Protein AF-A0A4Q2YQL9-F1 (afdb_monomer_lite)

Radius of gyration: 15.14 Å; chains: 1; bounding box: 32×36×40 Å

Structure (mmCIF, N/CA/C/O backbone):
data_AF-A0A4Q2YQL9-F1
#
_entry.id   AF-A0A4Q2YQL9-F1
#
loop_
_atom_site.group_PDB
_atom_site.id
_atom_site.type_symbol
_atom_site.label_atom_id
_atom_site.label_alt_id
_atom_site.label_comp_id
_atom_site.label_asym_id
_atom_site.label_entity_id
_atom_site.label_seq_id
_atom_site.pdbx_PDB_ins_code
_atom_site.Cartn_x
_atom_site.Cartn_y
_atom_site.Cartn_z
_atom_site.occupancy
_atom_site.B_iso_or_equiv
_atom_site.auth_seq_id
_atom_site.auth_comp_id
_atom_site.auth_asym_id
_atom_site.auth_atom_id
_atom_site.pdbx_PDB_model_num
ATOM 1 N N . ARG A 1 1 ? -15.442 -11.101 20.545 1.00 53.84 1 ARG A N 1
ATOM 2 C CA . ARG A 1 1 ? -14.816 -9.884 21.115 1.00 53.84 1 ARG A CA 1
ATOM 3 C C . ARG A 1 1 ? -13.648 -10.327 22.011 1.00 53.84 1 ARG A C 1
ATOM 5 O O . ARG A 1 1 ? -13.821 -10.372 23.215 1.00 53.84 1 ARG A O 1
ATOM 12 N N . ASN A 1 2 ? -12.514 -10.738 21.412 1.00 62.50 2 ASN A N 1
ATOM 13 C CA . ASN A 1 2 ? -11.425 -11.498 22.073 1.00 62.50 2 ASN A CA 1
ATOM 14 C C . ASN A 1 2 ? -10.003 -10.925 21.827 1.00 62.50 2 ASN A C 1
ATOM 16 O O . ASN A 1 2 ? -9.028 -11.651 21.967 1.00 62.50 2 ASN A O 1
ATOM 20 N N . LEU A 1 3 ? -9.858 -9.647 21.458 1.00 70.81 3 LEU A N 1
ATOM 21 C CA . LEU A 1 3 ? -8.555 -9.034 21.128 1.00 70.81 3 LEU A CA 1
ATOM 22 C C . LEU A 1 3 ? -8.191 -7.863 22.059 1.00 70.81 3 LEU A C 1
ATOM 24 O O . LEU A 1 3 ? -7.611 -6.882 21.623 1.00 70.81 3 LEU A O 1
ATOM 28 N N . LEU A 1 4 ? -8.536 -7.941 23.349 1.00 75.38 4 LEU A N 1
ATOM 29 C CA . LEU A 1 4 ? -8.380 -6.815 24.294 1.00 75.38 4 LEU A CA 1
ATOM 30 C C . LEU A 1 4 ? -6.927 -6.349 24.508 1.00 75.38 4 LEU A C 1
ATOM 32 O O . LEU A 1 4 ? -6.715 -5.269 25.044 1.00 75.38 4 LEU A O 1
ATOM 36 N N . PHE A 1 5 ? -5.944 -7.159 24.117 1.00 87.19 5 PHE A N 1
ATOM 37 C CA . PHE A 1 5 ? -4.517 -6.841 24.208 1.00 87.19 5 PHE A CA 1
ATOM 38 C C . PHE A 1 5 ? -3.921 -6.351 22.880 1.00 87.19 5 PHE A C 1
ATOM 40 O O . PHE A 1 5 ? -2.748 -5.988 22.840 1.00 87.19 5 PHE A O 1
ATOM 47 N N . VAL A 1 6 ? -4.686 -6.395 21.785 1.00 90.00 6 VAL A N 1
ATOM 48 C CA . VAL A 1 6 ? -4.217 -5.933 20.478 1.00 90.00 6 VAL A CA 1
ATOM 49 C C . VAL A 1 6 ? -4.437 -4.431 20.398 1.00 90.00 6 VAL A C 1
ATOM 51 O O . VAL A 1 6 ? -5.572 -3.968 20.368 1.00 90.00 6 VAL A O 1
ATOM 54 N N . ASP A 1 7 ? -3.337 -3.687 20.354 1.00 91.62 7 ASP A N 1
ATOM 55 C CA . ASP A 1 7 ? -3.359 -2.232 20.185 1.00 91.62 7 ASP A CA 1
ATOM 56 C C . ASP A 1 7 ? -3.529 -1.830 18.713 1.00 91.62 7 ASP A C 1
ATOM 58 O O . ASP A 1 7 ? -4.227 -0.871 18.392 1.00 91.62 7 ASP A O 1
ATOM 62 N N . HIS A 1 8 ? -2.923 -2.594 17.797 1.00 95.31 8 HIS A N 1
ATOM 63 C CA . HIS A 1 8 ? -2.889 -2.259 16.378 1.00 95.31 8 HIS A CA 1
ATOM 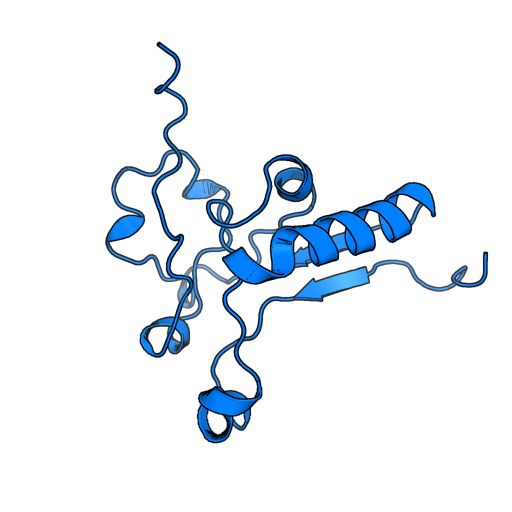64 C C . HIS A 1 8 ? -2.774 -3.495 15.486 1.00 95.31 8 HIS A C 1
ATOM 66 O O . HIS A 1 8 ? -2.044 -4.438 15.796 1.00 95.31 8 HIS A O 1
ATOM 72 N N . VAL A 1 9 ? -3.471 -3.468 14.350 1.00 96.94 9 VAL A N 1
ATOM 73 C CA . VAL A 1 9 ? -3.347 -4.460 13.279 1.00 96.94 9 VAL A CA 1
ATOM 74 C C . VAL A 1 9 ? -2.781 -3.789 12.029 1.00 96.94 9 VAL A C 1
ATOM 76 O O . VAL A 1 9 ? -3.389 -2.890 11.447 1.00 96.94 9 VAL A O 1
ATOM 79 N N . ALA A 1 10 ? -1.611 -4.250 11.592 1.00 97.31 10 ALA A N 1
ATOM 80 C CA . ALA A 1 10 ? -0.956 -3.785 10.377 1.00 97.31 10 ALA A CA 1
ATOM 81 C C . ALA A 1 10 ? -1.164 -4.788 9.236 1.00 97.31 10 ALA A C 1
ATOM 83 O O . ALA A 1 10 ? -0.686 -5.920 9.299 1.00 97.31 10 ALA A O 1
ATOM 84 N N . LEU A 1 11 ? -1.837 -4.358 8.170 1.00 97.62 11 LEU A N 1
ATOM 85 C CA . LEU A 1 11 ? -1.925 -5.093 6.910 1.00 97.62 11 LEU A CA 1
ATOM 86 C C . LEU A 1 11 ? -0.856 -4.542 5.967 1.00 97.62 11 LEU A C 1
ATOM 88 O O . LEU A 1 11 ? -0.873 -3.362 5.621 1.00 97.62 11 LEU A O 1
ATOM 92 N N . MET A 1 12 ? 0.118 -5.366 5.593 1.00 95.81 12 MET A N 1
ATOM 93 C CA . MET A 1 12 ? 1.308 -4.904 4.877 1.00 95.81 12 MET A CA 1
ATOM 94 C C . MET A 1 12 ? 1.404 -5.567 3.506 1.00 95.81 12 MET A C 1
ATOM 96 O O . MET A 1 12 ? 1.421 -6.791 3.408 1.00 95.81 12 MET A O 1
ATOM 100 N N . GLY A 1 13 ? 1.513 -4.752 2.456 1.00 93.38 13 GLY A N 1
ATOM 101 C CA . GLY A 1 13 ? 1.867 -5.228 1.121 1.00 93.38 13 GLY A CA 1
ATOM 102 C C . GLY A 1 13 ? 3.234 -5.924 1.110 1.00 93.38 13 GLY A C 1
ATOM 103 O O . GLY A 1 13 ? 4.158 -5.524 1.830 1.00 93.38 13 GLY A O 1
ATOM 104 N N . LEU A 1 14 ? 3.346 -6.973 0.291 1.00 92.75 14 LEU A N 1
ATOM 105 C CA . LEU A 1 14 ? 4.539 -7.809 0.180 1.00 92.75 14 LEU A CA 1
ATOM 106 C C . LEU A 1 14 ? 5.714 -7.030 -0.430 1.00 92.75 14 LEU A C 1
ATOM 108 O O . LEU A 1 14 ? 5.629 -6.532 -1.551 1.00 92.75 14 LEU A O 1
ATOM 112 N N . GLU A 1 15 ? 6.845 -6.996 0.273 1.00 91.06 15 GLU A N 1
ATOM 113 C CA . GLU A 1 15 ? 8.115 -6.533 -0.290 1.00 91.06 15 GLU A CA 1
ATOM 114 C C . GLU A 1 15 ? 8.813 -7.680 -1.042 1.00 91.06 15 GLU A C 1
ATOM 116 O O . GLU A 1 15 ? 9.017 -8.768 -0.500 1.00 91.06 15 GLU A O 1
ATOM 121 N N . LEU A 1 16 ? 9.226 -7.440 -2.292 1.00 90.50 16 LEU A N 1
ATOM 122 C CA . LEU A 1 16 ? 9.806 -8.462 -3.175 1.00 90.50 16 LEU A CA 1
ATOM 123 C C . LEU A 1 16 ? 11.301 -8.696 -2.922 1.00 90.50 16 LEU A C 1
ATOM 125 O O . LEU A 1 16 ? 12.144 -8.539 -3.806 1.00 90.50 16 LEU A O 1
ATOM 129 N N . THR A 1 17 ? 11.642 -9.088 -1.699 1.00 90.62 17 THR A N 1
ATOM 130 C CA . THR A 1 17 ? 13.022 -9.358 -1.276 1.00 90.62 17 THR A CA 1
ATOM 131 C C . THR A 1 17 ? 13.188 -10.770 -0.705 1.00 90.62 17 THR A C 1
ATOM 133 O O . THR A 1 17 ? 12.213 -11.471 -0.433 1.00 90.62 17 THR A O 1
ATOM 136 N N . GLY A 1 18 ? 14.434 -11.226 -0.557 1.00 91.12 18 GLY A N 1
ATOM 137 C CA . GLY A 1 18 ? 14.764 -12.531 0.027 1.00 91.12 18 GLY A CA 1
ATOM 138 C C . GLY A 1 18 ? 13.999 -13.701 -0.606 1.00 91.12 18 GLY A C 1
ATOM 139 O O . GLY A 1 18 ? 13.962 -13.852 -1.829 1.00 91.12 18 GLY A O 1
ATOM 140 N N . PHE A 1 19 ? 13.358 -14.525 0.230 1.00 91.50 19 PHE A N 1
ATOM 141 C CA . PHE A 1 19 ? 12.575 -15.683 -0.218 1.00 91.50 19 PHE A CA 1
ATOM 142 C C . PHE A 1 19 ? 11.356 -15.318 -1.065 1.00 91.50 19 PHE A C 1
ATOM 144 O O . PHE A 1 19 ? 10.947 -16.133 -1.896 1.00 91.50 19 PHE A O 1
ATOM 151 N N . ALA A 1 20 ? 10.799 -14.113 -0.896 1.00 90.62 20 ALA A N 1
ATOM 152 C CA . ALA A 1 20 ? 9.655 -13.676 -1.686 1.00 90.62 20 ALA A CA 1
ATOM 153 C C . ALA A 1 20 ? 10.028 -13.555 -3.168 1.00 90.62 20 ALA A C 1
ATOM 155 O O . ALA A 1 20 ? 9.304 -14.035 -4.036 1.00 90.62 20 ALA A O 1
ATOM 156 N N . ARG A 1 21 ? 11.220 -13.018 -3.456 1.00 90.50 21 ARG A N 1
ATOM 157 C CA . ARG A 1 21 ? 11.756 -12.938 -4.820 1.00 90.50 21 ARG A CA 1
ATOM 158 C C . ARG A 1 21 ? 11.934 -14.318 -5.458 1.00 90.50 21 ARG A C 1
ATOM 160 O O . ARG A 1 21 ? 11.623 -14.483 -6.631 1.00 90.50 21 ARG A O 1
ATOM 167 N N . ALA A 1 22 ? 12.422 -15.300 -4.702 1.00 91.44 22 ALA A N 1
ATOM 168 C CA . ALA A 1 22 ? 12.666 -16.653 -5.211 1.00 91.44 22 ALA A CA 1
ATOM 169 C C . ALA A 1 22 ? 11.378 -17.457 -5.476 1.00 91.44 22 ALA A C 1
ATOM 171 O O . ALA A 1 22 ? 11.417 -18.442 -6.205 1.00 91.44 22 ALA A O 1
ATOM 172 N N . ASN A 1 23 ? 10.248 -17.054 -4.887 1.00 94.31 23 ASN A N 1
ATOM 173 C CA . ASN A 1 23 ? 8.975 -17.778 -4.962 1.00 94.31 23 ASN A CA 1
ATOM 174 C C . ASN A 1 23 ? 7.843 -16.923 -5.544 1.00 94.31 23 ASN A C 1
ATOM 176 O O . ASN A 1 23 ? 6.674 -17.217 -5.302 1.00 94.31 23 ASN A O 1
ATOM 180 N N . LEU A 1 24 ? 8.186 -15.867 -6.288 1.00 92.12 24 LEU A N 1
ATOM 181 C CA . LEU A 1 24 ? 7.257 -14.819 -6.704 1.00 92.12 24 LEU A CA 1
ATOM 182 C C . LEU A 1 24 ? 5.988 -15.374 -7.364 1.00 92.12 24 LEU A C 1
ATOM 184 O O . LEU A 1 24 ? 4.890 -15.014 -6.958 1.00 92.12 24 LEU A O 1
ATOM 188 N N . ASP A 1 25 ? 6.129 -16.307 -8.306 1.00 92.12 25 ASP A N 1
ATOM 189 C CA . ASP A 1 25 ? 5.000 -16.871 -9.061 1.00 92.12 25 ASP A CA 1
ATOM 190 C C . ASP A 1 25 ? 3.998 -17.649 -8.200 1.00 92.12 25 ASP A C 1
ATOM 192 O O . ASP A 1 25 ? 2.868 -17.880 -8.617 1.00 92.12 25 ASP A O 1
ATOM 196 N N . ARG A 1 26 ? 4.401 -18.058 -6.992 1.00 94.75 26 ARG A N 1
ATOM 197 C CA . ARG A 1 26 ? 3.558 -18.825 -6.068 1.00 94.75 26 ARG A CA 1
ATOM 198 C C . ARG A 1 26 ? 2.842 -17.958 -5.042 1.00 94.75 26 ARG A C 1
ATOM 200 O O . ARG A 1 26 ? 1.861 -18.414 -4.467 1.00 94.75 26 ARG A O 1
ATOM 207 N N . ILE A 1 27 ? 3.378 -16.775 -4.748 1.00 93.75 27 ILE A N 1
ATOM 208 C CA . ILE A 1 27 ? 2.938 -15.953 -3.608 1.00 93.75 27 ILE A CA 1
ATOM 209 C C . ILE A 1 27 ? 2.431 -14.577 -4.025 1.00 93.75 27 ILE A C 1
ATOM 211 O O . ILE A 1 27 ? 1.802 -13.893 -3.222 1.00 93.75 27 ILE A O 1
ATOM 215 N N . TRP A 1 28 ? 2.751 -14.136 -5.240 1.00 95.00 28 TRP A N 1
ATOM 216 C CA . TRP A 1 28 ? 2.350 -12.825 -5.709 1.00 95.00 28 TRP A CA 1
ATOM 217 C C . TRP A 1 28 ? 0.917 -12.860 -6.221 1.00 95.00 28 TRP A C 1
ATOM 219 O O . TRP A 1 28 ? 0.562 -13.664 -7.080 1.00 95.00 28 TRP A O 1
ATOM 229 N N . ILE A 1 29 ? 0.130 -11.919 -5.726 1.00 95.81 29 ILE A N 1
ATOM 230 C CA . ILE A 1 29 ? -1.198 -11.581 -6.214 1.00 95.81 29 ILE A CA 1
ATOM 231 C C . ILE A 1 29 ? -1.201 -10.079 -6.483 1.00 95.81 29 ILE A C 1
ATOM 233 O O . ILE A 1 29 ? -0.600 -9.311 -5.725 1.00 95.81 29 ILE A O 1
ATOM 237 N N . ASP A 1 30 ? -1.820 -9.662 -7.586 1.00 97.19 30 ASP A N 1
ATOM 238 C CA . ASP A 1 30 ? -1.919 -8.244 -7.906 1.00 97.19 30 ASP A CA 1
ATOM 239 C C . ASP A 1 30 ? -2.756 -7.548 -6.823 1.00 97.19 30 ASP A C 1
ATOM 241 O O . ASP A 1 30 ? -3.866 -8.006 -6.544 1.00 97.19 30 ASP A O 1
ATOM 245 N N . PRO A 1 31 ? -2.283 -6.443 -6.218 1.00 96.69 31 PRO A N 1
ATOM 246 C CA . PRO A 1 31 ? -3.086 -5.665 -5.286 1.00 96.69 31 PRO A CA 1
ATOM 247 C C . PRO A 1 31 ? -4.461 -5.261 -5.803 1.00 96.69 31 PRO A C 1
ATOM 249 O O . PRO A 1 31 ? -5.391 -5.180 -5.007 1.00 96.69 31 PRO A O 1
ATOM 252 N N . ALA A 1 32 ? -4.628 -5.079 -7.111 1.00 97.88 32 ALA A N 1
ATOM 253 C CA . ALA A 1 32 ? -5.931 -4.802 -7.706 1.00 97.88 32 ALA A CA 1
ATOM 254 C C . ALA A 1 32 ? -6.934 -5.962 -7.546 1.00 97.88 32 ALA A C 1
ATOM 256 O O . ALA A 1 32 ? -8.139 -5.724 -7.540 1.00 97.88 32 ALA A O 1
ATOM 257 N N . ASP A 1 33 ? -6.450 -7.195 -7.387 1.00 98.06 33 ASP A N 1
ATOM 258 C CA . ASP A 1 33 ? -7.266 -8.409 -7.465 1.00 98.06 33 ASP A CA 1
ATOM 259 C C . ASP A 1 33 ? -7.831 -8.855 -6.110 1.00 98.06 33 ASP A C 1
ATOM 261 O O . ASP A 1 33 ? -8.711 -9.706 -6.088 1.00 98.06 33 ASP A O 1
ATOM 265 N N . TYR A 1 34 ? -7.365 -8.282 -4.992 1.00 97.44 34 TYR A N 1
ATOM 266 C CA . TYR A 1 34 ? -7.839 -8.621 -3.638 1.00 97.44 34 TYR A CA 1
ATOM 267 C C . TYR A 1 34 ? -8.497 -7.447 -2.891 1.00 97.44 34 TYR A C 1
ATOM 269 O O . TYR A 1 34 ? -8.605 -7.448 -1.662 1.00 97.44 34 TYR A O 1
ATOM 277 N N . GLN A 1 35 ? -8.906 -6.391 -3.605 1.00 98.12 35 GLN A N 1
ATOM 278 C CA . GLN A 1 35 ? -9.459 -5.190 -2.967 1.00 98.12 35 GLN A CA 1
ATOM 279 C C . GLN A 1 35 ? -10.738 -5.479 -2.170 1.00 98.12 35 GLN A C 1
ATOM 281 O O . GLN A 1 35 ? -10.901 -4.923 -1.085 1.00 98.12 35 GLN A O 1
ATOM 286 N N . SER A 1 36 ? -11.610 -6.371 -2.648 1.00 98.25 36 SER A N 1
ATOM 287 C CA . SER A 1 36 ? -12.825 -6.787 -1.930 1.00 98.25 36 SER A CA 1
ATOM 288 C C . SER A 1 36 ? -12.517 -7.396 -0.564 1.00 98.25 36 SER A C 1
ATOM 290 O O . SER A 1 36 ? -13.107 -7.009 0.443 1.00 98.25 36 SER A O 1
ATOM 292 N N . GLU A 1 37 ? -11.552 -8.304 -0.522 1.00 98.62 37 GLU A N 1
ATOM 293 C CA . GLU A 1 37 ? -11.106 -9.020 0.665 1.00 98.62 37 GLU A CA 1
ATOM 294 C C . GLU A 1 37 ?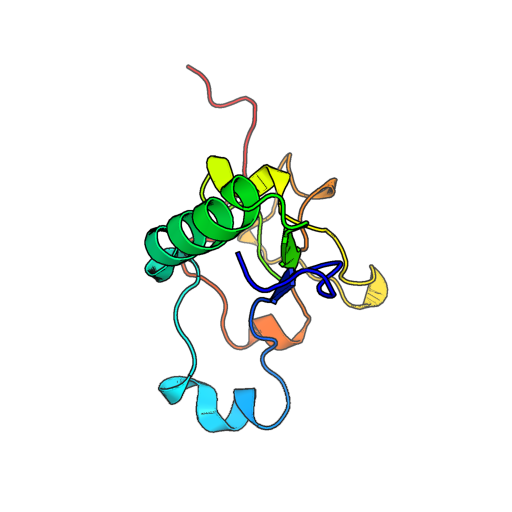 -10.440 -8.056 1.646 1.00 98.62 37 GLU A C 1
ATOM 296 O O . GLU A 1 37 ? -10.649 -8.139 2.857 1.00 98.62 37 GLU A O 1
ATOM 301 N N . LEU A 1 38 ? -9.664 -7.099 1.130 1.00 98.50 38 LEU A N 1
ATOM 302 C CA . LEU A 1 38 ? -9.037 -6.072 1.951 1.00 98.50 38 LEU A CA 1
ATOM 303 C C . LEU A 1 38 ? -10.074 -5.116 2.559 1.00 98.50 38 LEU A C 1
ATOM 305 O O . LEU A 1 38 ? -9.979 -4.809 3.748 1.00 98.50 38 LEU A O 1
ATOM 309 N N . VAL A 1 39 ? -11.080 -4.688 1.785 1.00 98.75 39 VAL A N 1
ATOM 310 C CA . VAL A 1 39 ? -12.228 -3.899 2.275 1.00 98.75 39 VAL A CA 1
ATOM 311 C C . VAL A 1 39 ? -12.969 -4.650 3.375 1.00 98.75 39 VAL A C 1
ATOM 313 O O . VAL A 1 39 ? -13.251 -4.077 4.430 1.00 98.75 39 VAL A O 1
ATOM 316 N N . GLU A 1 40 ? -13.259 -5.932 3.164 1.00 98.69 40 GLU A N 1
ATOM 317 C CA . GLU A 1 40 ? -13.944 -6.757 4.153 1.00 98.69 40 GLU A CA 1
ATOM 318 C C . GLU A 1 40 ? -13.126 -6.878 5.446 1.00 98.69 40 GLU A C 1
ATOM 320 O O . GLU A 1 40 ? -13.642 -6.583 6.528 1.00 98.69 40 GLU A O 1
ATOM 325 N N . ALA A 1 41 ? -11.846 -7.243 5.342 1.00 98.25 41 ALA A N 1
ATOM 326 C CA . ALA A 1 41 ? -10.963 -7.430 6.489 1.00 98.25 41 ALA A CA 1
ATOM 327 C C . ALA A 1 41 ? -10.794 -6.142 7.306 1.00 98.25 41 ALA A C 1
ATOM 329 O O . ALA A 1 41 ? -10.963 -6.151 8.529 1.00 98.25 41 ALA A O 1
ATOM 330 N N . VAL A 1 42 ? -10.511 -5.021 6.636 1.00 98.38 42 VAL A N 1
ATOM 331 C CA . VAL A 1 42 ? -10.392 -3.707 7.283 1.00 98.38 42 VAL A CA 1
ATOM 332 C C . VAL A 1 42 ? -11.715 -3.313 7.926 1.00 98.38 42 VAL A C 1
ATOM 334 O O . VAL A 1 42 ? -11.723 -2.913 9.085 1.00 98.38 42 VAL A O 1
ATOM 337 N N . GLY A 1 43 ? -12.841 -3.505 7.236 1.00 98.12 43 GLY A N 1
ATOM 338 C CA . GLY A 1 43 ? -14.162 -3.199 7.776 1.00 98.12 43 GLY A CA 1
ATOM 339 C C . GLY A 1 43 ? -14.527 -4.035 9.006 1.00 98.12 43 GLY A C 1
ATOM 340 O O . GLY A 1 43 ? -15.165 -3.524 9.924 1.00 98.12 43 GLY A O 1
ATOM 341 N N . ILE A 1 44 ? -14.131 -5.311 9.060 1.00 96.94 44 ILE A N 1
ATOM 342 C CA . ILE A 1 44 ? -14.320 -6.159 10.248 1.00 96.94 44 ILE A CA 1
ATOM 343 C C . ILE A 1 44 ? -13.525 -5.605 11.434 1.00 96.94 44 ILE A C 1
ATOM 345 O O . ILE A 1 44 ? -14.072 -5.491 12.532 1.00 96.94 44 ILE A O 1
ATOM 349 N N . LEU A 1 45 ? -12.254 -5.262 11.218 1.00 96.00 45 LEU A N 1
ATOM 350 C CA . LEU A 1 45 ? -11.364 -4.750 12.262 1.00 96.00 45 LEU A CA 1
ATOM 351 C C . LEU A 1 45 ? -11.819 -3.377 12.771 1.00 96.00 45 LEU A C 1
ATOM 353 O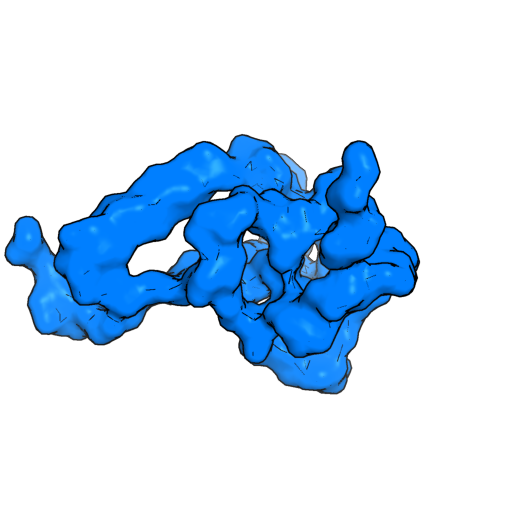 O . LEU A 1 45 ? -11.937 -3.182 13.981 1.00 96.00 45 LEU A O 1
ATOM 357 N N . ASP A 1 46 ? -12.153 -2.470 11.857 1.00 96.19 46 ASP A N 1
ATOM 358 C CA . ASP A 1 46 ? -12.621 -1.118 12.162 1.00 96.19 46 ASP A CA 1
ATOM 359 C C . ASP A 1 46 ? -13.939 -1.141 12.956 1.00 96.19 46 ASP A C 1
ATOM 361 O O . ASP A 1 46 ? -14.032 -0.563 14.040 1.00 96.19 46 ASP A O 1
ATOM 365 N N . ARG A 1 47 ? -14.934 -1.933 12.520 1.00 95.31 47 ARG A N 1
ATOM 366 C CA . ARG A 1 47 ? -16.198 -2.111 13.267 1.00 95.31 47 ARG A CA 1
ATOM 367 C C . ARG A 1 47 ? -16.008 -2.773 14.630 1.00 95.31 47 ARG A C 1
ATOM 369 O O . ARG A 1 47 ? -16.840 -2.595 15.519 1.00 95.31 47 ARG A O 1
ATOM 376 N N . ALA A 1 48 ? -14.943 -3.551 14.805 1.00 92.75 48 ALA A N 1
ATOM 377 C CA . ALA A 1 48 ? -14.575 -4.124 16.095 1.00 92.75 48 ALA A CA 1
ATOM 378 C C . ALA A 1 48 ? -13.841 -3.124 17.013 1.00 92.75 48 ALA A C 1
ATOM 380 O O . ALA A 1 48 ? -13.498 -3.491 18.140 1.00 92.75 48 ALA A O 1
ATOM 381 N N . GLY A 1 49 ? -13.617 -1.886 16.558 1.00 92.19 49 GLY A N 1
ATOM 382 C CA . GLY A 1 49 ? -12.898 -0.842 17.284 1.00 92.19 49 GLY A CA 1
ATOM 383 C C . GLY A 1 49 ? -11.384 -1.051 17.319 1.00 92.19 49 GLY A C 1
ATOM 384 O O . GLY A 1 49 ? -10.727 -0.508 18.204 1.00 92.19 49 GLY A O 1
ATOM 385 N N . MET A 1 50 ? -10.827 -1.867 16.417 1.00 93.94 50 MET A N 1
ATOM 386 C CA . MET A 1 50 ? -9.381 -2.068 16.315 1.00 93.94 50 MET A CA 1
ATOM 387 C C . MET A 1 50 ? -8.747 -0.953 15.495 1.00 93.94 50 MET A C 1
ATOM 389 O O . MET A 1 50 ? -9.223 -0.616 14.413 1.00 93.94 50 MET A O 1
ATOM 393 N N . ASN A 1 51 ? -7.618 -0.432 15.968 1.00 95.00 51 ASN A N 1
ATOM 394 C CA . ASN A 1 51 ? -6.776 0.419 15.143 1.00 95.00 51 ASN A CA 1
ATOM 395 C C . ASN A 1 51 ? -6.186 -0.449 14.022 1.00 95.00 51 ASN A C 1
ATOM 397 O O . ASN A 1 51 ? -5.456 -1.406 14.290 1.00 95.00 51 ASN A O 1
ATOM 401 N N . VAL A 1 52 ? -6.508 -0.136 12.771 1.00 97.62 52 VAL A N 1
ATOM 402 C CA . VAL A 1 52 ? -6.029 -0.867 11.596 1.00 97.62 52 VAL A CA 1
ATOM 403 C C . VAL A 1 52 ? -5.324 0.093 10.645 1.00 97.62 52 VAL A C 1
ATOM 405 O O . VAL A 1 52 ? -5.778 1.211 10.415 1.00 97.62 52 VAL A O 1
ATOM 408 N N . SER A 1 53 ? -4.182 -0.331 10.107 1.00 98.19 53 SER A N 1
ATOM 409 C CA . SER A 1 53 ? -3.430 0.436 9.110 1.00 98.19 53 SER A CA 1
ATOM 410 C C . SER A 1 53 ? -3.004 -0.450 7.950 1.00 98.19 53 SER A C 1
ATOM 412 O O . SER A 1 53 ? -2.655 -1.616 8.140 1.00 98.19 53 SER A O 1
ATOM 414 N N . ILE A 1 54 ? -2.949 0.146 6.764 1.00 98.25 54 ILE A N 1
ATOM 415 C CA . ILE A 1 54 ? -2.438 -0.466 5.542 1.00 98.25 54 ILE A CA 1
ATOM 416 C C . ILE A 1 54 ? -1.077 0.150 5.224 1.00 98.25 54 ILE A C 1
ATOM 418 O O . ILE A 1 54 ? -0.951 1.367 5.072 1.00 98.25 54 ILE A O 1
ATOM 422 N N . TYR A 1 55 ? -0.061 -0.692 5.093 1.00 96.62 55 TYR A N 1
ATOM 423 C CA . TYR A 1 55 ? 1.300 -0.297 4.743 1.00 96.62 55 TYR A CA 1
ATOM 424 C C . TYR A 1 55 ? 1.709 -0.883 3.395 1.00 96.62 55 TYR A C 1
ATOM 426 O O . TYR A 1 55 ? 1.118 -1.848 2.903 1.00 96.62 55 TYR A O 1
ATOM 434 N N . ASN A 1 56 ? 2.761 -0.310 2.810 1.00 94.12 56 ASN A N 1
ATOM 435 C CA . ASN A 1 56 ? 3.408 -0.812 1.593 1.00 94.12 56 ASN A CA 1
ATOM 436 C C . ASN A 1 56 ? 2.457 -0.964 0.391 1.00 94.12 56 ASN A C 1
ATOM 438 O O . ASN A 1 56 ? 2.666 -1.820 -0.463 1.00 94.12 56 ASN A O 1
ATOM 442 N N . SER A 1 57 ? 1.396 -0.157 0.341 1.00 95.25 57 SER A N 1
ATOM 443 C CA . SER A 1 57 ? 0.388 -0.185 -0.721 1.00 95.25 57 SER A CA 1
ATOM 444 C C . SER A 1 57 ? 0.290 1.179 -1.394 1.00 95.25 57 SER A C 1
ATOM 446 O O . SER A 1 57 ? 0.408 2.220 -0.740 1.00 95.25 57 SER A O 1
ATOM 448 N N . GLN A 1 58 ? 0.060 1.182 -2.704 1.00 96.31 58 GLN A N 1
ATOM 449 C CA . GLN A 1 58 ? -0.100 2.412 -3.472 1.00 96.31 58 GLN A CA 1
ATOM 450 C C . GLN A 1 58 ? -1.547 2.901 -3.409 1.00 96.31 58 GLN A C 1
ATOM 452 O O . GLN A 1 58 ? -2.484 2.146 -3.661 1.00 96.31 58 GLN A O 1
ATOM 457 N N . LEU A 1 59 ? -1.735 4.193 -3.123 1.00 96.75 59 LEU A N 1
ATOM 458 C CA . LEU A 1 59 ? -3.067 4.792 -2.955 1.00 96.75 59 LEU A CA 1
ATOM 459 C C . LEU A 1 59 ? -3.974 4.650 -4.185 1.00 96.75 59 LEU A C 1
ATOM 461 O O . LEU A 1 59 ? -5.194 4.633 -4.040 1.00 96.75 59 LEU A O 1
ATOM 465 N N . CYS A 1 60 ? -3.391 4.590 -5.384 1.00 97.00 60 CYS A N 1
ATOM 466 C CA . CYS A 1 60 ? -4.128 4.451 -6.637 1.00 97.00 60 CYS A CA 1
ATOM 467 C C . CYS A 1 60 ? -4.706 3.053 -6.865 1.00 97.00 60 CYS A C 1
ATOM 469 O O . CYS A 1 60 ? -5.675 2.937 -7.609 1.00 97.00 60 CYS A O 1
ATOM 471 N N . VAL A 1 61 ? -4.161 2.030 -6.201 1.00 97.00 61 VAL A N 1
ATOM 472 C CA . VAL A 1 61 ? -4.677 0.655 -6.276 1.00 97.00 61 VAL A CA 1
ATOM 473 C C . VAL A 1 61 ? -5.707 0.383 -5.188 1.00 97.00 61 VAL A C 1
ATOM 475 O O . VAL A 1 61 ? -6.597 -0.439 -5.373 1.00 97.00 61 VAL A O 1
ATOM 478 N N . LEU A 1 62 ? -5.599 1.090 -4.060 1.00 97.69 62 LEU A N 1
ATOM 479 C CA . LEU A 1 62 ? -6.546 0.954 -2.965 1.00 97.69 62 LEU A CA 1
ATOM 480 C C . LEU A 1 62 ? -7.931 1.480 -3.349 1.00 97.69 62 LEU A C 1
ATOM 482 O O . LEU A 1 62 ? -8.069 2.607 -3.854 1.00 97.69 62 LEU A O 1
ATOM 486 N N . ASP A 1 63 ? -8.952 0.696 -2.999 1.00 97.62 63 ASP A N 1
ATOM 487 C CA . ASP A 1 63 ? -10.336 1.155 -2.968 1.00 97.62 63 ASP A CA 1
ATOM 488 C C . ASP A 1 63 ? -10.430 2.483 -2.199 1.00 97.62 63 ASP A C 1
ATOM 490 O O . ASP A 1 63 ? -9.716 2.722 -1.217 1.00 97.62 63 ASP A O 1
ATOM 494 N N . ARG A 1 64 ? -11.305 3.387 -2.650 1.00 96.38 64 ARG A N 1
ATOM 495 C CA . ARG A 1 64 ? -11.421 4.727 -2.054 1.00 96.38 64 ARG A CA 1
ATOM 496 C C . ARG A 1 64 ? -11.742 4.660 -0.560 1.00 96.38 64 ARG A C 1
ATOM 498 O O . ARG A 1 64 ? -11.234 5.499 0.182 1.00 96.38 64 ARG A O 1
ATOM 505 N N . SER A 1 65 ? -12.518 3.664 -0.131 1.00 97.69 65 SER A N 1
ATOM 506 C CA . SER A 1 65 ? -12.870 3.436 1.274 1.00 97.69 65 SER A CA 1
ATOM 507 C C . SER A 1 65 ? -11.677 3.018 2.140 1.00 97.69 65 SER A C 1
ATOM 509 O O . SER A 1 65 ? -11.684 3.265 3.342 1.00 97.69 65 SER A O 1
ATOM 511 N N . LEU A 1 66 ? -10.620 2.457 1.539 1.00 98.12 66 LEU A N 1
ATOM 512 C CA . LEU A 1 66 ? -9.422 1.989 2.238 1.00 98.12 66 LEU A CA 1
ATOM 513 C C . LEU A 1 66 ? -8.357 3.073 2.432 1.00 98.12 66 LEU A C 1
ATOM 515 O O . LEU A 1 66 ? -7.489 2.952 3.296 1.00 98.12 66 LEU A O 1
ATOM 519 N N . ARG A 1 67 ? -8.402 4.150 1.642 1.00 96.56 67 ARG A N 1
ATOM 520 C CA . ARG A 1 67 ? -7.392 5.223 1.669 1.00 96.56 67 ARG A CA 1
ATOM 521 C C . ARG A 1 67 ? -7.186 5.871 3.046 1.00 96.56 67 ARG A C 1
ATOM 523 O O . ARG A 1 67 ? -6.030 6.150 3.355 1.00 96.56 67 ARG A O 1
ATOM 530 N N . PRO A 1 68 ? -8.214 6.078 3.897 1.00 96.94 68 PRO A N 1
ATOM 531 C CA . PRO A 1 68 ? -8.017 6.600 5.253 1.00 96.94 68 PRO A CA 1
ATOM 532 C C . PRO A 1 68 ? -7.134 5.716 6.148 1.00 96.94 68 PRO A C 1
ATOM 534 O O . PRO A 1 68 ? -6.514 6.216 7.084 1.00 96.94 68 PRO A O 1
ATOM 537 N N . PHE A 1 69 ? -7.046 4.416 5.851 1.00 97.94 69 PHE A N 1
ATOM 538 C CA . PHE A 1 69 ? -6.237 3.456 6.603 1.00 97.94 69 PHE A CA 1
ATOM 539 C C . PHE A 1 69 ? -4.794 3.365 6.084 1.00 97.94 69 PHE A C 1
ATOM 541 O O . PHE A 1 69 ? -3.937 2.772 6.739 1.00 97.94 69 PHE A O 1
ATOM 548 N N . ALA A 1 70 ? -4.496 3.944 4.918 1.00 97.25 70 ALA A N 1
ATOM 549 C CA . ALA A 1 70 ? -3.179 3.871 4.302 1.00 97.25 70 ALA A CA 1
ATOM 550 C C . ALA A 1 70 ? -2.146 4.740 5.034 1.00 97.25 70 ALA A C 1
ATOM 552 O O . ALA A 1 70 ? -2.408 5.878 5.429 1.00 97.25 70 ALA A O 1
ATOM 553 N N . ARG A 1 71 ? -0.928 4.213 5.182 1.00 96.06 71 ARG A N 1
ATOM 554 C CA . ARG A 1 71 ? 0.191 4.896 5.835 1.00 96.06 71 ARG A CA 1
ATOM 555 C C . ARG A 1 71 ? 1.373 5.037 4.885 1.00 96.06 71 ARG A C 1
ATOM 557 O O . ARG A 1 71 ? 1.902 4.049 4.376 1.00 96.06 71 ARG A O 1
ATOM 564 N N . ARG A 1 72 ? 1.852 6.272 4.714 1.00 92.94 72 ARG A N 1
ATOM 565 C CA . ARG A 1 72 ? 3.148 6.550 4.085 1.00 92.94 72 ARG A CA 1
ATOM 566 C C . ARG A 1 72 ? 4.261 6.315 5.107 1.00 92.94 72 ARG A C 1
ATOM 568 O O . ARG A 1 72 ? 4.578 7.198 5.895 1.00 92.94 72 ARG A O 1
ATOM 575 N N . SER A 1 73 ? 4.818 5.107 5.111 1.00 87.00 73 SER A N 1
ATOM 576 C CA . SER A 1 73 ? 5.838 4.675 6.081 1.00 87.00 73 SER A CA 1
ATOM 577 C C . SER A 1 73 ? 7.177 4.278 5.458 1.00 87.00 73 SER A C 1
ATOM 579 O O . SER A 1 73 ? 8.121 3.985 6.190 1.00 87.00 73 SER A O 1
ATOM 581 N N . ILE A 1 74 ? 7.273 4.219 4.126 1.00 83.31 74 ILE A N 1
ATOM 582 C CA . ILE A 1 74 ? 8.536 3.914 3.451 1.00 83.31 74 ILE A CA 1
ATOM 583 C C . ILE A 1 74 ? 9.420 5.157 3.542 1.00 83.31 74 ILE A C 1
ATOM 585 O O . ILE A 1 74 ? 9.037 6.234 3.083 1.00 83.31 74 ILE A O 1
ATOM 589 N N . SER A 1 75 ? 10.595 4.998 4.152 1.00 80.56 75 SER A N 1
ATOM 590 C CA . SER A 1 75 ? 11.587 6.066 4.294 1.00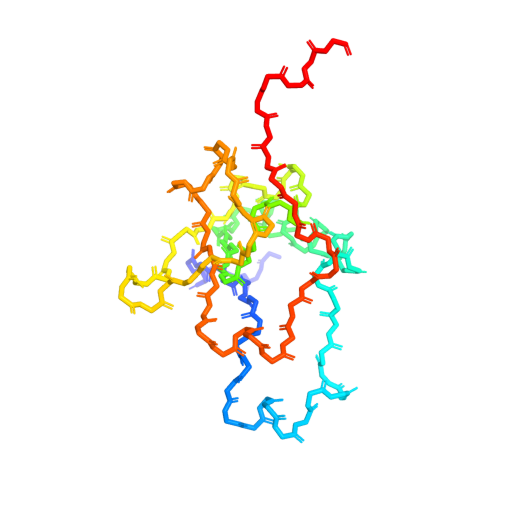 80.56 75 SER A CA 1
ATOM 591 C C . SER A 1 75 ? 11.945 6.660 2.936 1.00 80.56 75 SER A C 1
ATOM 593 O O . SER A 1 75 ? 12.179 5.899 1.999 1.00 80.56 75 SER A O 1
ATOM 595 N N . ASP A 1 76 ? 12.079 7.985 2.853 1.00 77.00 76 ASP A N 1
ATOM 596 C CA . ASP A 1 76 ? 12.263 8.699 1.581 1.00 77.00 76 ASP A CA 1
ATOM 597 C C . ASP A 1 76 ? 13.440 8.165 0.746 1.00 77.00 76 ASP A C 1
ATOM 599 O O . ASP A 1 76 ? 13.327 8.043 -0.467 1.00 77.00 76 ASP A O 1
ATOM 603 N N . TRP A 1 77 ? 14.535 7.737 1.383 1.00 72.50 77 TRP A N 1
ATOM 604 C CA . TRP A 1 77 ? 15.701 7.176 0.687 1.00 72.50 77 TRP A CA 1
ATOM 605 C C . TRP A 1 77 ? 15.483 5.776 0.078 1.00 72.50 77 TRP A C 1
ATOM 607 O O . TRP A 1 77 ? 16.286 5.337 -0.739 1.00 72.50 77 TRP A O 1
ATOM 617 N N . LYS A 1 78 ? 14.419 5.065 0.476 1.00 76.12 78 LYS A N 1
ATOM 618 C CA . LYS A 1 78 ? 14.008 3.752 -0.067 1.00 76.12 78 LYS A CA 1
ATOM 619 C C . LYS A 1 78 ? 12.772 3.835 -0.958 1.00 76.12 78 LYS A C 1
ATOM 621 O O . LYS A 1 78 ? 12.360 2.808 -1.496 1.00 76.12 78 LYS A O 1
ATOM 626 N N . ASN A 1 79 ? 12.147 5.008 -1.020 1.00 82.12 79 ASN A N 1
ATOM 627 C CA . ASN A 1 79 ? 10.851 5.187 -1.637 1.00 82.12 79 ASN A CA 1
ATOM 628 C C . ASN A 1 79 ? 11.021 5.590 -3.100 1.00 82.12 79 ASN A C 1
ATOM 630 O O . ASN A 1 79 ? 11.531 6.666 -3.410 1.00 82.12 79 ASN A O 1
ATOM 634 N N . GLU A 1 80 ? 10.591 4.714 -3.993 1.00 91.88 80 GLU A N 1
ATOM 635 C CA . GLU A 1 80 ? 10.587 4.956 -5.426 1.00 91.88 80 GLU A CA 1
ATOM 636 C C . GLU A 1 80 ? 9.162 5.172 -5.939 1.00 91.88 80 GLU A C 1
ATOM 638 O O . GLU A 1 80 ? 8.184 4.779 -5.306 1.00 91.88 80 GLU A O 1
ATOM 643 N N . TYR A 1 81 ? 9.047 5.790 -7.112 1.00 93.88 81 TYR A N 1
ATOM 644 C CA . TYR A 1 81 ? 7.791 5.949 -7.837 1.00 93.88 81 TYR A CA 1
ATOM 645 C C . TYR A 1 81 ? 8.003 5.530 -9.286 1.00 93.88 81 TYR A C 1
ATOM 647 O O . TYR A 1 81 ? 9.004 5.909 -9.892 1.00 93.88 81 TYR A O 1
ATOM 655 N N . MET A 1 82 ? 7.061 4.758 -9.824 1.00 94.69 82 MET A N 1
ATOM 656 C CA . MET A 1 82 ? 7.115 4.288 -11.209 1.00 94.69 82 MET A CA 1
ATOM 657 C C . MET A 1 82 ? 6.714 5.409 -12.184 1.00 94.69 82 MET A C 1
ATOM 659 O O . MET A 1 82 ? 6.080 6.377 -11.744 1.00 94.69 82 MET A O 1
ATOM 663 N N . PRO A 1 83 ? 7.077 5.323 -13.479 1.00 95.25 83 PRO A N 1
ATOM 664 C CA . PRO A 1 83 ? 6.756 6.352 -14.474 1.00 95.25 83 PRO A CA 1
ATOM 665 C C . PRO A 1 83 ? 5.270 6.741 -14.508 1.00 95.25 83 PRO A C 1
ATOM 667 O O . PRO A 1 83 ? 4.936 7.913 -14.625 1.00 95.25 83 PRO A O 1
ATOM 670 N N . GLU A 1 84 ? 4.368 5.788 -14.281 1.00 96.31 84 GLU A N 1
ATOM 671 C CA . GLU A 1 84 ? 2.915 5.986 -14.217 1.00 96.31 84 GLU A CA 1
ATOM 672 C C . GLU A 1 84 ? 2.471 6.910 -13.071 1.00 96.31 84 GLU A C 1
ATOM 674 O O . GLU A 1 84 ? 1.337 7.379 -13.041 1.00 96.31 84 GLU A O 1
ATOM 679 N N . CYS A 1 85 ? 3.344 7.178 -12.097 1.00 96.12 85 CYS A N 1
ATOM 680 C CA . CYS A 1 85 ? 3.072 8.108 -11.002 1.00 96.12 85 CYS A CA 1
ATOM 681 C C . CYS A 1 85 ? 3.348 9.573 -11.374 1.00 96.12 85 CYS A C 1
ATOM 683 O O . CYS A 1 85 ? 3.185 10.455 -10.522 1.00 96.12 85 CYS A O 1
ATOM 685 N N . GLU A 1 86 ? 3.836 9.849 -12.584 1.00 95.75 86 GLU A N 1
ATOM 686 C CA . GLU A 1 86 ? 4.063 11.208 -13.063 1.00 95.75 86 GLU A CA 1
ATOM 687 C C . GLU A 1 86 ? 2.744 12.000 -13.100 1.00 95.75 86 GLU A C 1
ATOM 689 O O . GLU A 1 86 ? 1.697 11.490 -13.489 1.00 95.75 86 GLU A O 1
ATOM 694 N N . GLY A 1 87 ? 2.772 13.240 -12.601 1.00 95.44 87 GLY A N 1
ATOM 695 C CA . GLY A 1 87 ? 1.582 14.095 -12.512 1.00 95.44 87 GLY A CA 1
ATOM 696 C C . GLY A 1 87 ? 0.538 13.697 -11.455 1.00 95.44 87 GLY A C 1
ATOM 697 O O . GLY A 1 87 ? -0.532 14.288 -11.424 1.00 95.44 87 GLY A O 1
ATOM 698 N N . CYS A 1 88 ? 0.810 12.717 -10.585 1.00 96.81 88 CYS A N 1
ATOM 699 C CA . CYS A 1 88 ? -0.144 12.283 -9.558 1.00 96.81 88 CYS A CA 1
ATOM 700 C C . CYS A 1 88 ? -0.273 13.291 -8.397 1.00 96.81 88 CYS A C 1
ATOM 702 O O . CYS A 1 88 ? 0.689 13.508 -7.654 1.00 96.81 88 CYS A O 1
ATOM 704 N N . ASP A 1 89 ? -1.484 13.805 -8.158 1.00 96.06 89 ASP A N 1
ATOM 705 C CA . ASP A 1 89 ? -1.778 14.757 -7.072 1.00 96.06 89 ASP A CA 1
ATOM 706 C C . ASP A 1 89 ? -1.637 14.111 -5.685 1.00 96.06 89 ASP A C 1
ATOM 708 O O . ASP A 1 89 ? -1.220 14.734 -4.709 1.00 96.06 89 ASP A O 1
ATOM 712 N N . ALA A 1 90 ? -1.928 12.812 -5.590 1.00 94.44 90 ALA A N 1
ATOM 713 C CA . ALA A 1 90 ? -1.863 12.065 -4.335 1.00 94.44 90 ALA A CA 1
ATOM 714 C C . ALA A 1 90 ? -0.444 11.590 -3.966 1.00 94.44 90 ALA A C 1
ATOM 716 O O . ALA A 1 90 ? -0.274 10.904 -2.954 1.00 94.44 90 ALA A O 1
ATOM 717 N N . LYS A 1 91 ? 0.587 11.920 -4.760 1.00 93.31 91 LYS A N 1
ATOM 718 C CA . LYS A 1 91 ? 1.951 11.388 -4.590 1.00 93.31 91 LYS A CA 1
ATOM 719 C C . LYS A 1 91 ? 2.525 11.668 -3.200 1.00 93.31 91 LYS A C 1
ATOM 721 O O . LYS A 1 91 ? 3.084 10.766 -2.588 1.00 93.31 91 LYS A O 1
ATOM 726 N N . ALA A 1 92 ? 2.317 12.870 -2.659 1.00 90.62 92 ALA A N 1
ATOM 727 C CA . ALA A 1 92 ? 2.831 13.261 -1.340 1.00 90.62 92 ALA A CA 1
ATOM 728 C C . ALA A 1 92 ? 2.247 12.441 -0.170 1.00 90.62 92 ALA A C 1
ATOM 730 O O . ALA A 1 92 ? 2.898 12.294 0.870 1.00 90.62 92 ALA A O 1
ATOM 731 N N . ALA A 1 93 ? 1.039 11.898 -0.346 1.00 91.75 93 ALA A N 1
ATOM 732 C CA . ALA A 1 93 ? 0.356 11.046 0.625 1.00 91.75 93 ALA A CA 1
ATOM 733 C C . ALA A 1 93 ? 0.560 9.544 0.352 1.00 91.75 93 ALA A C 1
ATOM 735 O O . ALA A 1 93 ? 0.217 8.712 1.190 1.00 91.75 93 ALA A O 1
ATOM 736 N N . CYS A 1 94 ? 1.100 9.180 -0.814 1.00 94.19 94 CYS A N 1
ATOM 737 C CA . CYS A 1 94 ? 1.250 7.793 -1.225 1.00 94.19 94 CYS A CA 1
ATOM 738 C C . CYS A 1 94 ? 2.416 7.113 -0.499 1.00 94.19 94 CYS A C 1
ATOM 740 O O . CYS A 1 94 ? 3.463 7.716 -0.269 1.00 94.19 94 CYS A O 1
ATOM 742 N N . GLY A 1 95 ? 2.252 5.828 -0.170 1.00 87.56 95 GLY A N 1
ATOM 743 C CA . GLY A 1 95 ? 3.336 5.010 0.376 1.00 87.56 95 GLY A CA 1
ATOM 744 C C . GLY A 1 95 ? 4.497 4.820 -0.600 1.00 87.56 95 GLY A C 1
ATOM 745 O O . GLY A 1 95 ? 5.622 4.630 -0.149 1.00 87.56 95 GLY A O 1
ATOM 746 N N . GLY A 1 96 ? 4.228 4.939 -1.905 1.00 92.75 96 GLY A N 1
ATOM 747 C CA . GLY A 1 96 ? 5.178 4.677 -2.984 1.00 92.75 96 GLY A CA 1
ATOM 748 C C . GLY A 1 96 ? 5.632 3.219 -2.992 1.00 92.75 96 GLY A C 1
ATOM 749 O O . GLY A 1 96 ? 4.856 2.337 -2.619 1.00 92.75 96 GLY A O 1
ATOM 750 N N . PHE A 1 97 ? 6.842 2.944 -3.462 1.00 94.56 97 PHE A N 1
ATOM 751 C CA . PHE A 1 97 ? 7.327 1.587 -3.706 1.00 94.56 97 PHE A CA 1
ATOM 752 C C . PHE A 1 97 ? 8.679 1.358 -3.037 1.00 94.56 97 PHE A C 1
ATOM 754 O O . PHE A 1 97 ? 9.518 2.253 -2.986 1.00 94.56 97 PHE A O 1
ATOM 761 N N . PHE A 1 98 ? 8.934 0.125 -2.601 1.00 92.62 98 PHE A N 1
ATOM 762 C CA . PHE A 1 98 ? 10.311 -0.306 -2.372 1.00 92.62 98 PHE A CA 1
ATOM 763 C C . PHE A 1 98 ? 11.044 -0.429 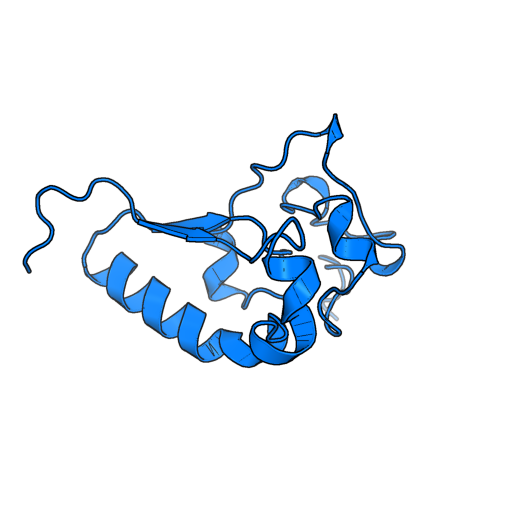-3.709 1.00 92.62 98 PHE A C 1
ATOM 765 O O . PHE A 1 98 ? 10.440 -0.789 -4.721 1.00 92.62 98 PHE A O 1
ATOM 772 N N . SER A 1 99 ? 12.362 -0.234 -3.711 1.00 89.44 99 SER A N 1
ATOM 773 C CA . SER A 1 99 ? 13.200 -0.412 -4.909 1.00 89.44 99 SER A CA 1
ATOM 774 C C . SER A 1 99 ? 13.067 -1.804 -5.549 1.00 89.44 99 SER A C 1
ATOM 776 O O . SER A 1 99 ? 13.163 -1.952 -6.769 1.00 89.44 99 SER A O 1
ATOM 778 N N . SER A 1 100 ? 12.775 -2.827 -4.740 1.00 89.06 100 SER A N 1
ATOM 779 C CA . SER A 1 100 ? 12.516 -4.205 -5.175 1.00 89.06 100 SER A CA 1
ATOM 780 C C . SER A 1 100 ? 11.247 -4.364 -6.023 1.00 89.06 100 SER A C 1
ATOM 782 O O . SER A 1 100 ? 11.137 -5.336 -6.773 1.00 89.06 100 SER A O 1
ATOM 784 N N . ALA A 1 101 ? 10.318 -3.403 -5.982 1.00 90.62 101 ALA A N 1
ATOM 785 C CA . ALA A 1 101 ? 9.085 -3.435 -6.765 1.00 90.62 101 ALA A CA 1
ATOM 786 C C . ALA A 1 101 ? 9.330 -3.366 -8.280 1.00 90.62 101 ALA A C 1
ATOM 788 O O . ALA A 1 101 ? 8.470 -3.792 -9.040 1.00 90.62 101 ALA A O 1
ATOM 789 N N . LYS A 1 102 ? 10.516 -2.931 -8.739 1.00 89.31 102 LYS A N 1
ATOM 790 C CA . LYS A 1 102 ? 10.917 -2.994 -10.161 1.00 89.31 102 LYS A CA 1
ATOM 791 C C . LYS A 1 102 ? 10.810 -4.398 -10.763 1.00 89.31 102 LYS A C 1
ATOM 793 O O . LYS A 1 102 ? 10.725 -4.533 -11.976 1.00 89.31 102 LYS A O 1
ATOM 798 N N . LEU A 1 103 ? 10.834 -5.436 -9.925 1.00 91.44 103 LEU A N 1
ATOM 799 C CA . LEU A 1 103 ? 10.636 -6.818 -10.353 1.00 91.44 103 LEU A CA 1
ATOM 800 C C . LEU A 1 103 ? 9.189 -7.094 -10.772 1.00 91.44 103 LEU A C 1
ATOM 802 O O . LEU A 1 103 ? 8.970 -7.817 -11.739 1.00 91.44 103 LEU A O 1
ATOM 806 N N . ARG A 1 104 ? 8.215 -6.563 -10.023 1.00 94.12 104 ARG A N 1
ATOM 807 C CA . ARG A 1 104 ? 6.781 -6.718 -10.278 1.00 94.12 104 ARG A CA 1
ATOM 808 C C . ARG A 1 104 ? 5.983 -5.755 -9.399 1.00 94.12 104 ARG A C 1
ATOM 810 O O . ARG A 1 104 ? 6.191 -5.699 -8.188 1.00 94.12 104 ARG A O 1
ATOM 817 N N . TYR A 1 105 ? 5.027 -5.058 -9.995 1.00 95.75 105 TYR A N 1
ATOM 818 C CA . TYR A 1 105 ? 4.049 -4.225 -9.298 1.00 95.75 105 TYR A CA 1
ATOM 819 C C . TYR A 1 105 ? 2.677 -4.358 -9.965 1.00 95.75 105 TYR A C 1
ATOM 821 O O . TYR A 1 105 ? 2.550 -5.023 -10.993 1.00 95.75 105 TYR A O 1
ATOM 829 N N . SER A 1 106 ? 1.646 -3.805 -9.325 1.00 96.81 106 SER A N 1
ATOM 830 C CA . SER A 1 106 ? 0.264 -3.902 -9.802 1.00 96.81 106 SER A CA 1
ATOM 831 C C . SER A 1 106 ? 0.115 -3.392 -11.236 1.00 96.81 106 SER A C 1
ATOM 833 O O . SER A 1 106 ? 0.695 -2.373 -11.600 1.00 96.81 106 SER A O 1
ATOM 835 N N . ARG A 1 107 ? -0.746 -4.032 -12.027 1.00 97.44 107 ARG A N 1
ATOM 836 C CA . ARG A 1 107 ? -1.167 -3.514 -13.339 1.00 97.44 107 ARG A CA 1
ATOM 837 C C . ARG A 1 107 ? -2.030 -2.251 -13.259 1.00 97.44 107 ARG A C 1
ATOM 839 O O . ARG A 1 107 ? -2.269 -1.615 -14.276 1.00 97.44 107 ARG A O 1
ATOM 846 N N . ALA A 1 108 ? -2.537 -1.917 -12.072 1.00 97.38 108 ALA A N 1
ATOM 847 C CA . ALA A 1 108 ? -3.482 -0.824 -11.852 1.00 97.38 108 ALA A CA 1
ATOM 848 C C . ALA A 1 108 ? -2.820 0.469 -11.341 1.00 97.38 108 ALA A C 1
ATOM 850 O O . ALA A 1 108 ? -3.515 1.360 -10.846 1.00 97.38 108 ALA A O 1
ATOM 851 N N . ILE A 1 109 ? -1.489 0.589 -11.428 1.00 97.75 109 ILE A N 1
ATOM 852 C CA . ILE A 1 109 ? -0.813 1.843 -11.084 1.00 97.75 109 ILE A CA 1
ATOM 853 C C . ILE A 1 109 ? -1.224 2.921 -12.083 1.00 97.75 109 ILE A C 1
ATOM 855 O O . ILE A 1 109 ? -1.004 2.803 -13.283 1.00 97.75 109 ILE A O 1
ATOM 859 N N . GLN A 1 110 ? -1.813 3.988 -11.557 1.00 96.94 110 GLN A N 1
ATOM 860 C CA . GLN A 1 110 ? -2.250 5.147 -12.326 1.00 96.94 110 GLN A CA 1
ATOM 861 C C . GLN A 1 110 ? -2.213 6.407 -11.453 1.00 96.94 110 GLN A C 1
ATOM 863 O O . GLN A 1 110 ? -2.321 6.304 -10.222 1.00 96.94 110 GLN A O 1
ATOM 868 N N . PRO A 1 111 ? -2.072 7.602 -12.043 1.00 97.19 111 PRO A N 1
ATOM 869 C CA . PRO A 1 111 ? -2.109 8.835 -11.277 1.00 97.19 111 PRO A CA 1
ATOM 870 C C . PRO A 1 111 ? -3.527 9.092 -10.750 1.00 97.19 111 PRO A C 1
ATOM 872 O O . PRO A 1 111 ? -4.522 8.900 -11.447 1.00 97.19 111 PRO A O 1
ATOM 875 N N . ILE A 1 112 ? -3.627 9.554 -9.503 1.00 95.94 112 ILE A N 1
ATOM 876 C CA . ILE A 1 112 ? -4.866 10.134 -8.982 1.00 95.94 112 ILE A CA 1
ATOM 877 C C . ILE A 1 112 ? -4.829 11.618 -9.325 1.00 95.94 112 ILE A C 1
ATOM 879 O O . ILE A 1 112 ? -3.954 12.329 -8.834 1.00 95.94 112 ILE A O 1
ATOM 883 N N . LEU A 1 113 ? -5.791 12.056 -10.134 1.00 94.62 113 LEU A N 1
ATOM 884 C CA . LEU A 1 113 ? -6.005 13.457 -10.479 1.00 94.62 113 LEU A CA 1
ATOM 885 C C . LEU A 1 113 ? -7.258 13.945 -9.749 1.00 94.62 113 LEU A C 1
ATOM 887 O O . LEU A 1 113 ? -8.342 13.392 -9.943 1.00 94.62 113 LEU A O 1
ATOM 891 N N . TRP A 1 114 ? -7.136 14.955 -8.893 1.00 80.50 114 TRP A N 1
ATOM 892 C CA . TRP A 1 114 ? -8.279 15.505 -8.152 1.00 80.50 114 TRP A CA 1
ATOM 893 C C . TRP A 1 114 ? -9.185 16.380 -9.026 1.00 80.50 114 TRP A C 1
ATOM 895 O O . TRP A 1 114 ? -10.344 16.593 -8.681 1.00 80.50 114 TRP A O 1
ATOM 905 N N . ASN A 1 115 ? -8.700 16.787 -10.202 1.00 64.75 115 ASN A N 1
ATOM 906 C CA . ASN A 1 115 ? -9.409 17.681 -11.119 1.00 64.75 115 ASN A CA 1
ATOM 907 C C . ASN A 1 115 ? -10.169 16.972 -12.256 1.00 64.75 115 ASN A C 1
ATOM 909 O O . ASN A 1 115 ? -10.726 17.642 -13.120 1.00 64.75 115 ASN A O 1
ATOM 913 N N . ALA A 1 116 ? -10.249 15.638 -12.269 1.00 52.72 116 ALA A N 1
ATOM 914 C CA . ALA A 1 116 ? -11.101 14.907 -13.213 1.00 52.72 116 ALA A CA 1
ATOM 915 C C . ALA A 1 116 ? -12.505 14.698 -12.616 1.00 52.72 116 ALA A C 1
ATOM 917 O O . ALA A 1 116 ? -12.919 13.585 -12.300 1.00 52.72 116 ALA A O 1
ATOM 918 N N . SER A 1 117 ? -13.210 15.803 -12.386 1.00 47.12 117 SER A N 1
ATOM 919 C CA . SER A 1 117 ? -14.663 15.826 -12.217 1.00 47.12 117 SER A CA 1
ATOM 920 C C . SER A 1 117 ? -15.213 16.785 -13.263 1.00 47.12 117 SER A C 1
ATOM 922 O O . SER A 1 117 ? -15.326 17.984 -13.017 1.00 47.12 117 SER A O 1
ATOM 924 N N . VAL A 1 118 ? -15.486 16.238 -14.446 1.00 39.06 118 VAL A N 1
ATOM 925 C CA . VAL A 1 118 ? -16.468 16.769 -15.394 1.00 39.06 118 VAL A CA 1
ATOM 926 C C . VAL A 1 118 ? -17.385 15.613 -15.742 1.00 39.06 118 VAL A C 1
ATOM 9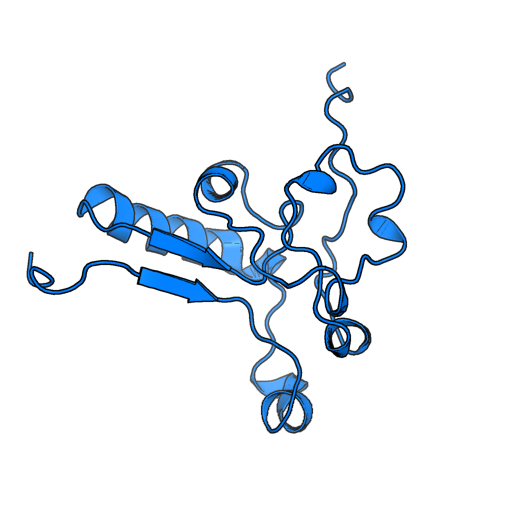28 O O . VAL A 1 118 ? -16.838 14.528 -16.044 1.00 39.06 118 VAL A O 1
#

Secondary structure (DSSP, 8-state):
---TT--EEEEEPPP--HHHHHTHHHH---GGGGHHHHHHHHHHHHHTT-EEEEES--TTTS-GGGGGGB---S-GGGEE--GGGTT-TTGGG---EEGGGGG---TT-----TT---

Sequence (118 aa):
RNLLFVDHVALMGLELTGFARANLDRIWIDPADYQSELVEAVGILDRAGMNVSIYNSQLCVLDRSLRPFARRSISDWKNEYMPECEGCDAKAACGGFFSSAKLRYSRAIQPILWNASV

pLDDT: mean 91.44, std 10.55, range [39.06, 98.75]

Foldseek 3Di:
DPPPVAQEAEAEDDQCDDVCVVCVVPPDDALLVCQVVVCVVVVVCVVVVHHYAYAQDFLQSHDPVRLVRYQLDPPPVQADADPQQPPAPCVVRTVHHGPSCVVDHHPRRHGDDPPPDD